Protein AF-A0A1B8TC26-F1 (afdb_monomer)

Sequence (144 aa):
MTGKEHLKGHISFADMVSTHIAAWREALTDTLMLKGDPDDRNFIEHELKALDDIEAALEIELGATAQGVVAETGSDELKVTNKILTEALVPFARYEQARNGMGGNSPKTGALWCCSDRSGDREITVEDMQKALRLVEEHAATAL

Foldseek 3Di:
DPPCVVVVPAPDPLRVLVVVLVVVLVVLVVVCVVDDDPVSNVVSVVVNVVSVVVNVVSCVVVVCVVVVVPVVVPVVVVVVVVVVVVVVCVVLQVVVVVVCVVPDDPDDVFFSDWDQDPVGIDGCGPVNVVVVVVVVVVVVNVVD

pLDDT: mean 70.19, std 13.68, range [39.34, 90.75]

Nearest PDB structures (foldseek):
  9g2r-assembly1_F  TM=4.472E-01  e=1.965E+00  Homo sapiens
  4ilo-assembly1_A  TM=5.628E-01  e=5.245E+00  Chlamydia trachomatis L2/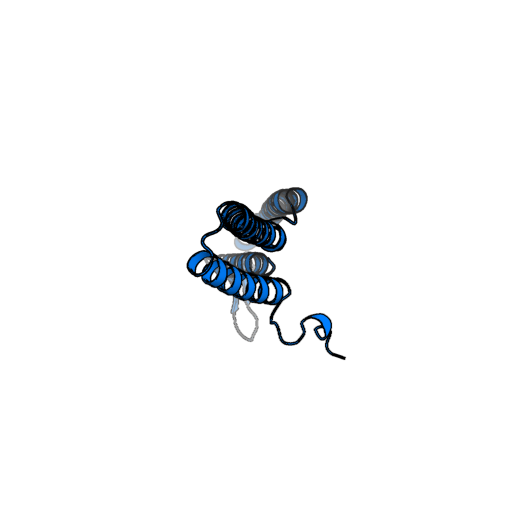434/Bu
  8qb8-assembly1_A  TM=4.469E-01  e=4.310E+00  Saccharomyces cerevisiae
  8qb9-assembly1_A  TM=3.742E-01  e=8.294E+00  Saccharomyces cerevisiae

Radius of gyration: 29.16 Å; Cα contacts (8 Å, |Δi|>4): 64; chains: 1; bounding box: 58×28×83 Å

Mean predicted aligned error: 18.87 Å

Structure (mmCIF, N/CA/C/O backbone):
data_AF-A0A1B8TC26-F1
#
_entry.id   AF-A0A1B8TC26-F1
#
loop_
_atom_site.group_PDB
_atom_site.id
_atom_site.type_symbol
_atom_site.label_atom_id
_atom_site.label_alt_id
_atom_site.label_comp_id
_atom_site.label_asym_id
_atom_site.label_entity_id
_atom_site.label_seq_id
_atom_site.pdbx_PDB_ins_code
_atom_site.Cartn_x
_atom_site.Cartn_y
_atom_site.Cartn_z
_atom_site.occupancy
_atom_site.B_iso_or_equiv
_atom_site.auth_seq_id
_atom_site.auth_comp_id
_atom_site.auth_asym_id
_atom_site.auth_atom_id
_atom_site.pdbx_PDB_model_num
ATOM 1 N N . MET A 1 1 ? -22.609 0.925 -18.929 1.00 45.16 1 MET A N 1
ATOM 2 C CA . MET A 1 1 ? -21.346 1.029 -19.686 1.00 45.16 1 MET A CA 1
ATOM 3 C C . MET A 1 1 ? -20.218 0.913 -18.684 1.00 45.16 1 MET A C 1
ATOM 5 O O . MET A 1 1 ? -20.075 1.763 -17.817 1.00 45.16 1 MET A O 1
ATOM 9 N N . THR A 1 2 ? -19.563 -0.240 -18.681 1.00 53.44 2 THR A N 1
ATOM 10 C CA . THR A 1 2 ? -18.508 -0.622 -17.737 1.00 53.44 2 THR A CA 1
ATOM 11 C C . THR A 1 2 ? -17.249 0.186 -18.035 1.00 53.44 2 THR A C 1
ATOM 13 O O . THR A 1 2 ? -16.753 0.131 -19.153 1.00 53.44 2 THR A O 1
ATOM 16 N N . GLY A 1 3 ? -16.730 0.934 -17.057 1.00 61.06 3 GLY A N 1
ATOM 17 C CA . GLY A 1 3 ? -15.651 1.928 -17.212 1.00 61.06 3 GLY A CA 1
ATOM 18 C C . GLY A 1 3 ? -14.258 1.421 -17.628 1.00 61.06 3 GLY A C 1
ATOM 19 O O . GLY A 1 3 ? -13.271 2.070 -17.307 1.00 61.06 3 GLY A O 1
ATOM 20 N N . LYS A 1 4 ? -14.147 0.282 -18.326 1.00 67.31 4 LYS A N 1
ATOM 21 C CA . LYS A 1 4 ? -12.882 -0.351 -18.747 1.00 67.31 4 LYS A CA 1
ATOM 22 C C . LYS A 1 4 ? -12.724 -0.512 -20.265 1.00 67.31 4 LYS A C 1
ATOM 24 O O . LYS A 1 4 ? -11.796 -1.175 -20.708 1.00 67.31 4 LYS A O 1
ATOM 29 N N . GLU A 1 5 ? -13.585 0.095 -21.082 1.00 80.62 5 GLU A N 1
ATOM 30 C CA . GLU A 1 5 ? -13.488 -0.016 -22.552 1.00 80.62 5 GLU A CA 1
ATOM 31 C C . GLU A 1 5 ? -12.144 0.495 -23.106 1.00 80.62 5 GLU A C 1
ATOM 33 O O . GLU A 1 5 ? -11.618 -0.058 -24.069 1.00 80.62 5 GLU A O 1
ATOM 38 N N . HIS A 1 6 ? -11.533 1.483 -22.444 1.00 80.06 6 HIS A N 1
ATOM 39 C CA . HIS A 1 6 ? -10.210 2.001 -22.803 1.00 80.06 6 HIS A CA 1
ATOM 40 C C . HIS A 1 6 ? -9.070 0.986 -22.591 1.00 80.06 6 HIS A C 1
ATOM 42 O O . HIS A 1 6 ? -8.003 1.156 -23.173 1.00 80.06 6 HIS A O 1
ATOM 48 N N . LEU A 1 7 ? -9.295 -0.079 -21.809 1.00 83.12 7 LEU A N 1
ATOM 49 C CA . LEU A 1 7 ? -8.296 -1.112 -21.531 1.00 83.12 7 LEU A CA 1
ATOM 50 C C . LEU A 1 7 ? -8.252 -2.224 -22.587 1.00 83.12 7 LEU A C 1
ATOM 52 O O . LEU A 1 7 ? -7.376 -3.074 -22.521 1.00 83.12 7 LEU A O 1
ATOM 56 N N . LYS A 1 8 ? -9.160 -2.237 -23.575 1.00 85.44 8 LYS A N 1
ATOM 57 C CA . LYS A 1 8 ? -9.136 -3.170 -24.725 1.00 85.44 8 LYS A CA 1
ATOM 58 C C . LYS A 1 8 ? -8.952 -4.662 -24.369 1.00 85.44 8 LYS A C 1
ATOM 60 O O . LYS A 1 8 ? -8.404 -5.419 -25.160 1.00 85.44 8 LYS A O 1
ATOM 65 N N . GLY A 1 9 ? -9.443 -5.094 -23.206 1.00 83.69 9 GLY A N 1
ATOM 66 C CA . GLY A 1 9 ? -9.329 -6.482 -22.736 1.00 83.69 9 GLY A CA 1
ATOM 67 C C . GLY A 1 9 ? -8.173 -6.746 -21.767 1.00 83.69 9 GLY A C 1
ATOM 68 O O . GLY A 1 9 ? -8.124 -7.829 -21.192 1.00 83.69 9 GLY A O 1
ATOM 69 N N . HIS A 1 10 ? -7.309 -5.759 -21.526 1.00 83.19 10 HIS A N 1
ATOM 70 C CA . HIS A 1 10 ?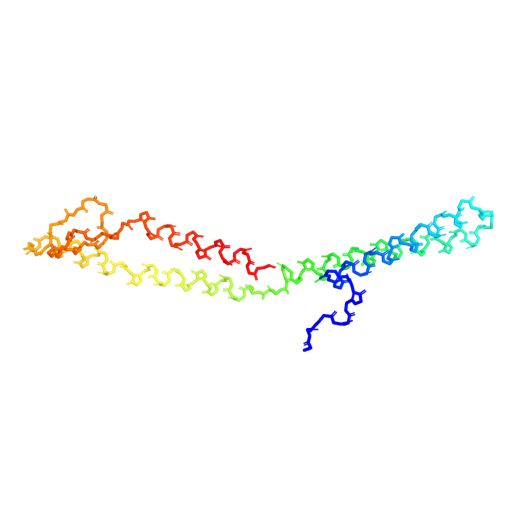 -6.269 -5.813 -20.501 1.00 83.19 10 HIS A CA 1
ATOM 71 C C . HIS A 1 10 ? -6.836 -5.579 -19.100 1.00 83.19 10 HIS A C 1
ATOM 73 O O . HIS A 1 10 ? -7.846 -4.888 -18.908 1.00 83.19 10 HIS A O 1
ATOM 79 N N . ILE A 1 11 ? -6.170 -6.156 -18.101 1.00 83.62 11 ILE A N 1
ATOM 80 C CA . ILE A 1 11 ? -6.610 -6.094 -16.699 1.00 83.62 11 ILE A CA 1
ATOM 81 C C . ILE A 1 11 ? -6.349 -4.694 -16.113 1.00 83.62 11 ILE A C 1
ATOM 83 O O . ILE A 1 11 ? -7.131 -4.216 -15.281 1.00 83.62 11 ILE A O 1
ATOM 87 N N . SER A 1 12 ? -5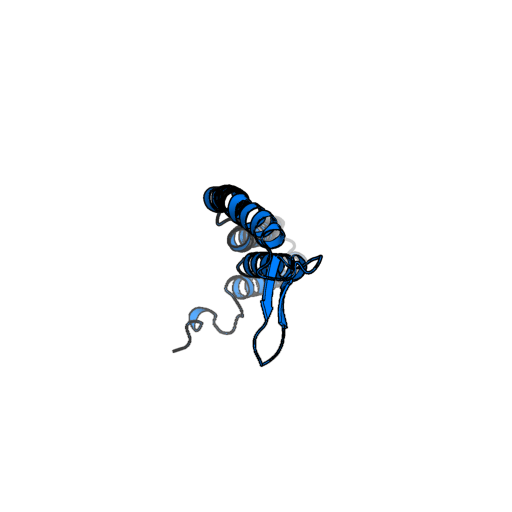.300 -4.015 -16.590 1.00 83.69 12 SER A N 1
ATOM 88 C CA . SER A 1 12 ? -4.888 -2.659 -16.210 1.00 83.69 12 SER A CA 1
ATOM 89 C C . SER A 1 12 ? -4.124 -1.960 -17.349 1.00 83.69 12 S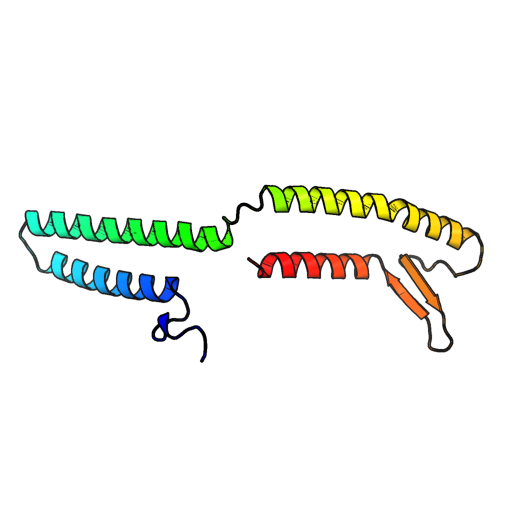ER A C 1
ATOM 91 O O . SER A 1 12 ? -3.786 -2.576 -18.359 1.00 83.69 12 SER A O 1
ATOM 93 N N . PHE A 1 13 ? -3.841 -0.660 -17.197 1.00 82.38 13 PHE A N 1
ATOM 94 C CA . PHE A 1 13 ? -2.953 0.060 -18.121 1.00 82.38 13 PHE A CA 1
ATOM 95 C C . PHE A 1 13 ? -1.513 -0.481 -18.061 1.00 82.38 13 PHE A C 1
ATOM 97 O O . PHE A 1 13 ? -0.875 -0.596 -19.101 1.00 82.38 13 PHE A O 1
ATOM 104 N N . ALA A 1 14 ? -1.048 -0.893 -16.873 1.00 83.81 14 ALA A N 1
ATOM 105 C CA . ALA A 1 14 ? 0.244 -1.559 -16.692 1.00 83.81 14 ALA A CA 1
ATOM 106 C C . ALA A 1 14 ? 0.344 -2.811 -17.570 1.00 83.81 14 ALA A C 1
ATOM 108 O O . ALA A 1 14 ? 1.252 -2.940 -18.379 1.00 83.81 14 ALA A O 1
ATOM 109 N N . ASP A 1 15 ? -0.661 -3.685 -17.459 1.00 82.44 15 ASP A N 1
ATOM 110 C CA . ASP A 1 15 ? -0.758 -4.939 -18.207 1.00 82.44 15 ASP A CA 1
ATOM 111 C C . ASP A 1 15 ? -0.763 -4.698 -19.726 1.00 82.44 15 ASP A C 1
ATOM 113 O O . ASP A 1 15 ? -0.075 -5.391 -20.478 1.00 82.44 15 ASP A O 1
ATOM 117 N N . MET A 1 16 ? -1.473 -3.659 -20.179 1.00 87.38 16 MET A N 1
ATOM 118 C CA . MET A 1 16 ? -1.469 -3.245 -21.584 1.00 87.38 16 MET A CA 1
ATOM 119 C C . MET A 1 16 ? -0.074 -2.821 -22.054 1.00 87.38 16 MET A C 1
ATOM 121 O O . MET A 1 16 ? 0.401 -3.302 -23.083 1.00 87.38 16 MET A O 1
ATOM 125 N N . VAL A 1 17 ? 0.586 -1.923 -21.319 1.00 87.06 17 VAL A N 1
ATOM 126 C CA . VAL A 1 17 ? 1.899 -1.389 -21.702 1.00 87.06 17 VAL A CA 1
ATOM 127 C C . VAL A 1 17 ? 2.970 -2.483 -21.646 1.00 87.06 17 VAL A C 1
ATOM 129 O O . VAL A 1 17 ? 3.699 -2.644 -22.622 1.00 87.06 17 VAL A O 1
ATOM 132 N N . SER A 1 18 ? 3.014 -3.299 -20.589 1.00 85.75 18 SER A N 1
ATOM 133 C CA . SER A 1 18 ? 3.971 -4.408 -20.453 1.00 85.75 18 SER A CA 1
ATOM 134 C C . SER A 1 18 ? 3.821 -5.449 -21.564 1.00 85.75 18 SER A C 1
ATOM 136 O O . SER A 1 18 ? 4.819 -5.898 -22.125 1.00 85.75 18 SER A O 1
ATOM 138 N N . THR A 1 19 ? 2.585 -5.786 -21.956 1.00 86.31 19 THR A N 1
ATOM 139 C CA . THR A 1 19 ? 2.345 -6.708 -23.082 1.00 86.31 19 THR A CA 1
ATOM 140 C C . THR A 1 19 ? 2.921 -6.156 -24.391 1.00 86.31 19 T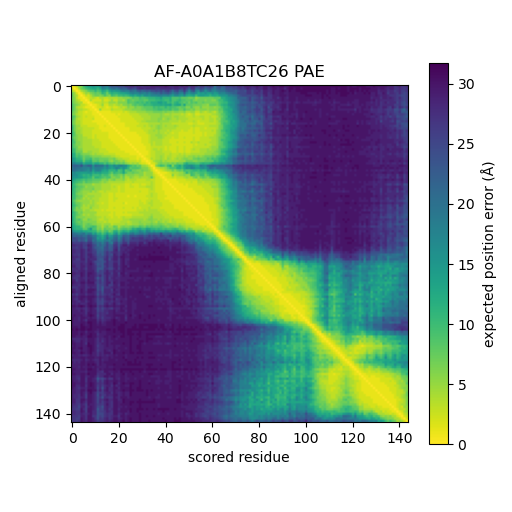HR A C 1
ATOM 142 O O . THR A 1 19 ? 3.521 -6.895 -25.174 1.00 86.31 19 THR A O 1
ATOM 145 N N . HIS A 1 20 ? 2.777 -4.850 -24.635 1.00 88.19 20 HIS A N 1
ATOM 146 C CA . HIS A 1 20 ? 3.321 -4.210 -25.833 1.00 88.19 20 HIS A CA 1
ATOM 147 C C . HIS A 1 20 ? 4.848 -4.070 -25.800 1.00 88.19 20 HIS A C 1
ATOM 149 O O . HIS A 1 20 ? 5.483 -4.307 -26.828 1.00 88.19 20 HIS A O 1
ATOM 155 N N . ILE A 1 21 ? 5.439 -3.754 -24.643 1.00 89.12 21 ILE A N 1
ATOM 156 C CA . ILE A 1 21 ? 6.898 -3.724 -24.451 1.00 89.12 21 ILE A CA 1
ATOM 157 C C . ILE A 1 21 ? 7.500 -5.099 -24.750 1.00 89.12 21 ILE A C 1
ATOM 159 O O . ILE A 1 21 ? 8.459 -5.184 -25.514 1.00 89.12 21 ILE A O 1
ATOM 163 N N . ALA A 1 22 ? 6.909 -6.178 -24.226 1.00 87.56 22 ALA A N 1
ATOM 164 C CA . ALA A 1 22 ? 7.386 -7.539 -24.462 1.00 87.56 22 ALA A CA 1
ATOM 165 C C . ALA A 1 22 ? 7.384 -7.905 -25.956 1.00 87.56 22 ALA A C 1
ATOM 167 O O . ALA A 1 22 ? 8.394 -8.383 -26.474 1.00 87.56 22 ALA A O 1
ATOM 168 N N . ALA A 1 23 ? 6.290 -7.607 -26.665 1.00 88.56 23 ALA A N 1
ATOM 169 C CA . ALA A 1 23 ? 6.180 -7.870 -28.100 1.00 88.56 23 ALA A CA 1
ATOM 170 C C . ALA A 1 23 ? 7.203 -7.071 -28.930 1.00 88.56 23 ALA A C 1
ATOM 172 O O . ALA A 1 23 ? 7.763 -7.580 -29.902 1.00 88.56 23 ALA A O 1
ATOM 173 N N . TRP A 1 24 ? 7.473 -5.816 -28.557 1.00 90.38 24 TRP A N 1
ATOM 174 C CA . TRP A 1 24 ? 8.491 -5.001 -29.226 1.00 90.38 24 TRP A CA 1
ATOM 175 C C . TRP A 1 24 ? 9.917 -5.450 -28.907 1.00 90.38 24 TRP A C 1
ATOM 177 O O . TRP A 1 24 ? 10.753 -5.489 -29.809 1.00 90.38 24 TRP A O 1
ATOM 187 N N . ARG A 1 25 ? 10.192 -5.850 -27.663 1.00 90.00 25 ARG A N 1
ATOM 188 C CA . ARG A 1 25 ? 11.494 -6.383 -27.242 1.00 90.00 25 ARG A CA 1
ATOM 189 C C . ARG A 1 25 ? 11.840 -7.667 -27.997 1.00 90.00 25 ARG A C 1
ATOM 191 O O . ARG A 1 25 ? 12.976 -7.815 -28.448 1.00 90.00 25 ARG A O 1
ATOM 198 N N . GLU A 1 26 ? 10.868 -8.557 -28.188 1.00 89.38 26 GLU A N 1
ATOM 199 C CA . GLU A 1 26 ? 11.025 -9.776 -28.991 1.00 89.38 26 GLU A CA 1
ATOM 200 C C . GLU A 1 26 ? 11.375 -9.437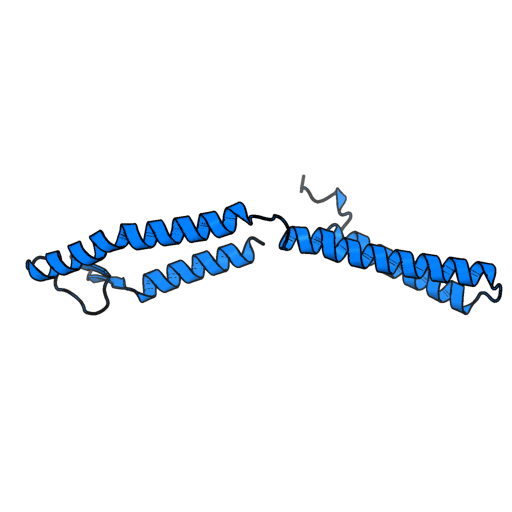 -30.449 1.00 89.38 26 GLU A C 1
ATOM 202 O O . GLU A 1 26 ? 12.416 -9.861 -30.948 1.00 89.38 26 GLU A O 1
ATOM 207 N N . ALA A 1 27 ? 10.592 -8.568 -31.098 1.00 87.81 27 ALA A N 1
ATOM 208 C CA . ALA A 1 27 ? 10.827 -8.168 -32.488 1.00 87.81 27 ALA A CA 1
ATOM 209 C C . ALA A 1 27 ? 12.190 -7.477 -32.707 1.00 87.81 27 ALA A C 1
ATOM 211 O O . ALA A 1 27 ? 12.861 -7.706 -33.719 1.00 87.81 27 ALA A O 1
ATOM 212 N N . LEU A 1 28 ? 12.617 -6.630 -31.766 1.00 86.88 28 LEU A N 1
ATOM 213 C CA . LEU A 1 28 ? 13.923 -5.967 -31.805 1.00 86.88 28 LEU A CA 1
ATOM 214 C C . LEU A 1 28 ? 15.067 -6.965 -31.604 1.00 86.88 28 LEU A C 1
ATOM 216 O O . LEU A 1 28 ? 16.054 -6.908 -32.335 1.00 86.88 28 LEU A O 1
ATOM 220 N N . THR A 1 29 ? 14.916 -7.915 -30.681 1.00 85.50 29 THR A N 1
ATOM 221 C CA . THR A 1 29 ? 15.910 -8.972 -30.440 1.00 85.50 29 THR A CA 1
ATOM 222 C C . THR A 1 29 ? 16.075 -9.868 -31.665 1.00 85.50 29 THR A C 1
ATOM 224 O O . THR A 1 29 ? 17.202 -10.114 -32.098 1.00 85.50 29 THR A O 1
ATOM 227 N N . ASP A 1 30 ? 14.973 -10.281 -32.290 1.00 86.31 30 ASP A N 1
ATOM 228 C CA . ASP A 1 30 ? 14.995 -11.050 -33.537 1.00 86.31 30 ASP A CA 1
ATOM 229 C C . ASP A 1 30 ? 15.695 -10.277 -34.662 1.00 86.31 30 ASP A C 1
ATOM 231 O O . ASP A 1 30 ? 16.514 -10.822 -35.406 1.00 86.31 30 ASP A O 1
ATOM 235 N N . THR A 1 31 ? 15.438 -8.971 -34.751 1.00 82.06 31 THR A N 1
ATOM 236 C CA . THR A 1 31 ? 16.092 -8.095 -35.730 1.00 82.06 31 THR A CA 1
ATOM 237 C C . THR A 1 31 ? 17.592 -7.953 -35.448 1.00 82.06 31 THR A C 1
ATOM 239 O O . THR A 1 31 ? 18.388 -7.976 -36.388 1.00 82.06 31 THR A O 1
ATOM 242 N N . LEU A 1 32 ? 18.003 -7.868 -34.178 1.00 80.88 32 LEU A N 1
ATOM 243 C CA . LEU A 1 32 ? 19.411 -7.809 -33.765 1.00 80.88 32 LEU A CA 1
ATOM 244 C C . LEU A 1 32 ? 20.171 -9.082 -34.158 1.00 80.88 32 LEU A C 1
ATOM 246 O O . LEU A 1 32 ? 21.308 -9.010 -34.627 1.00 80.88 32 LEU A O 1
ATOM 250 N N . MET A 1 33 ? 19.527 -10.242 -34.011 1.00 78.25 33 MET A N 1
ATOM 251 C CA . MET A 1 33 ? 20.086 -11.545 -34.386 1.00 78.25 33 MET A CA 1
ATOM 252 C C . MET A 1 33 ? 20.236 -11.702 -35.907 1.00 78.25 33 MET A C 1
ATOM 254 O O . MET A 1 33 ? 21.118 -12.429 -36.366 1.00 78.25 33 MET A O 1
ATOM 258 N N . LEU A 1 34 ? 19.405 -11.010 -36.695 1.00 80.69 34 LEU A N 1
ATOM 259 C CA . LEU A 1 34 ? 19.399 -11.078 -38.160 1.00 80.69 34 LEU A CA 1
ATOM 260 C C . LEU A 1 34 ? 20.273 -10.009 -38.837 1.00 80.69 34 LEU A C 1
ATOM 262 O O . LEU A 1 34 ? 20.760 -10.238 -39.946 1.00 80.69 34 LEU A O 1
ATOM 266 N N . LYS A 1 35 ? 20.479 -8.843 -38.212 1.00 69.44 35 LYS A N 1
ATOM 267 C CA . LYS A 1 35 ? 21.205 -7.719 -38.822 1.00 69.44 35 LYS A CA 1
ATOM 268 C C . LYS A 1 35 ? 22.706 -7.721 -38.502 1.00 69.44 35 LYS A C 1
ATOM 270 O O . LYS A 1 35 ? 23.144 -7.932 -37.369 1.00 69.44 35 LYS A O 1
ATOM 275 N N . GLY A 1 36 ? 23.509 -7.454 -39.535 1.00 63.88 36 GLY A N 1
ATOM 276 C CA . GLY A 1 36 ? 24.974 -7.364 -39.464 1.00 63.88 36 GLY A CA 1
ATOM 277 C C . GLY A 1 36 ? 25.543 -5.943 -39.541 1.00 63.88 36 GLY A C 1
ATOM 278 O O . GLY A 1 36 ? 26.750 -5.789 -39.374 1.00 63.88 36 GLY A O 1
ATOM 279 N N . ASP A 1 37 ? 24.708 -4.931 -39.800 1.00 78.19 37 ASP A N 1
ATOM 280 C CA . ASP A 1 37 ? 25.137 -3.531 -39.878 1.00 78.19 37 ASP A CA 1
ATOM 281 C C . ASP A 1 37 ? 25.339 -2.955 -38.458 1.00 78.19 37 ASP A C 1
ATOM 283 O O . ASP A 1 37 ? 24.408 -3.013 -37.646 1.00 78.19 37 ASP A O 1
ATOM 287 N N . PRO A 1 38 ? 26.536 -2.436 -38.121 1.00 75.56 38 PRO A N 1
ATOM 288 C CA . PRO A 1 38 ? 26.808 -1.821 -36.824 1.00 75.56 38 PRO A CA 1
ATOM 289 C C . PRO A 1 38 ? 25.875 -0.659 -36.465 1.00 75.56 38 PRO A C 1
ATOM 291 O O . PRO A 1 38 ? 25.537 -0.515 -35.291 1.00 75.56 38 PRO A O 1
ATOM 294 N N . ASP A 1 39 ? 25.432 0.144 -37.435 1.00 77.31 39 ASP A N 1
ATOM 295 C CA . ASP A 1 39 ? 24.570 1.303 -37.166 1.00 77.31 39 ASP A CA 1
ATOM 296 C C . ASP A 1 39 ? 23.152 0.859 -36.787 1.00 77.31 39 ASP A C 1
ATOM 298 O O . ASP A 1 39 ? 22.565 1.369 -35.830 1.00 77.31 39 ASP A O 1
ATOM 302 N N . ASP A 1 40 ? 22.638 -0.172 -37.463 1.00 80.25 40 ASP A N 1
ATOM 303 C CA . ASP A 1 40 ? 21.369 -0.807 -37.109 1.00 80.25 40 ASP A CA 1
ATOM 304 C C . ASP A 1 40 ? 21.440 -1.494 -35.737 1.00 80.25 40 ASP A C 1
ATOM 306 O O . ASP A 1 40 ? 20.475 -1.452 -34.977 1.00 80.25 40 ASP A O 1
ATOM 310 N N . ARG A 1 41 ? 22.575 -2.119 -35.396 1.00 81.31 41 ARG A N 1
ATOM 311 C CA . ARG A 1 41 ? 22.771 -2.742 -34.078 1.00 81.31 41 ARG A CA 1
ATOM 312 C C . ARG A 1 41 ? 22.780 -1.714 -32.959 1.00 81.31 41 ARG A C 1
ATOM 314 O O . ARG A 1 41 ? 22.066 -1.903 -31.983 1.00 81.31 41 ARG A O 1
ATOM 321 N N . ASN A 1 42 ? 23.514 -0.616 -33.130 1.00 85.25 42 ASN A N 1
ATOM 322 C CA . ASN A 1 42 ? 23.544 0.475 -32.155 1.00 85.25 42 ASN A CA 1
ATOM 323 C C . ASN A 1 42 ? 22.148 1.074 -31.941 1.00 85.25 42 ASN A C 1
ATOM 325 O O . ASN A 1 42 ? 21.763 1.353 -30.807 1.00 85.25 42 ASN A O 1
ATOM 329 N N . PHE A 1 43 ? 21.377 1.247 -33.021 1.00 87.88 43 PHE A N 1
ATOM 330 C CA . PHE A 1 43 ? 19.988 1.692 -32.932 1.00 87.88 43 PHE A CA 1
ATOM 331 C C . PHE A 1 43 ? 19.126 0.694 -32.149 1.00 87.88 43 PHE A C 1
ATOM 333 O O . PHE A 1 43 ? 18.420 1.085 -31.227 1.00 87.88 43 PHE A O 1
ATOM 340 N N . ILE A 1 44 ? 19.211 -0.601 -32.457 1.00 86.06 44 ILE A N 1
ATOM 341 C CA . ILE A 1 44 ? 18.409 -1.629 -31.780 1.00 86.06 44 ILE A CA 1
ATOM 342 C C . ILE A 1 44 ? 18.785 -1.760 -30.297 1.00 86.06 44 ILE A C 1
ATOM 344 O O . ILE A 1 44 ? 17.900 -1.870 -29.454 1.00 86.06 44 ILE A O 1
ATOM 348 N N . GLU A 1 45 ? 20.073 -1.713 -29.955 1.00 86.44 45 GLU A N 1
ATOM 349 C CA . GLU A 1 45 ? 20.537 -1.717 -28.562 1.00 86.44 45 GLU A CA 1
ATOM 350 C C . GLU A 1 45 ? 20.041 -0.485 -27.794 1.00 86.44 45 GLU A C 1
ATOM 352 O O . GLU A 1 45 ? 19.637 -0.600 -26.634 1.00 86.44 45 GLU A O 1
ATOM 357 N N . HIS A 1 46 ? 20.016 0.683 -28.444 1.00 90.75 46 HIS A N 1
ATOM 358 C CA . HIS A 1 46 ? 19.430 1.894 -27.876 1.00 90.75 46 HIS A CA 1
ATOM 359 C C . HIS A 1 46 ? 17.928 1.730 -27.612 1.00 90.75 46 HIS A C 1
ATOM 361 O O . HIS A 1 46 ? 17.466 2.059 -26.521 1.00 90.75 46 HIS A O 1
ATOM 367 N N . GLU A 1 47 ? 17.170 1.186 -28.566 1.00 90.62 47 GLU A N 1
ATOM 368 C CA . GLU A 1 47 ? 15.730 0.960 -28.400 1.00 90.62 47 GLU A CA 1
ATOM 369 C C . GLU A 1 47 ? 15.425 -0.079 -27.312 1.00 90.62 47 GLU A C 1
ATOM 371 O O . GLU A 1 47 ? 14.507 0.114 -26.518 1.00 90.62 47 GLU A O 1
ATOM 376 N N . LEU A 1 48 ? 16.219 -1.150 -27.207 1.00 86.94 48 LEU A N 1
ATOM 377 C CA . LEU A 1 48 ? 16.090 -2.133 -26.125 1.00 86.94 48 LEU A CA 1
ATOM 378 C C . LEU A 1 48 ? 16.323 -1.489 -24.755 1.00 86.94 48 LEU A C 1
ATOM 380 O O . LEU A 1 48 ? 15.536 -1.705 -23.835 1.00 86.94 48 LEU A O 1
ATOM 384 N N . LYS A 1 49 ? 17.347 -0.639 -24.638 1.00 90.62 49 LYS A N 1
ATOM 385 C CA . LYS A 1 49 ? 17.593 0.126 -23.415 1.00 90.62 49 LYS A CA 1
ATOM 386 C C . LYS A 1 49 ? 16.452 1.094 -23.101 1.00 90.62 49 LYS A C 1
ATOM 388 O O . LYS A 1 49 ? 16.049 1.198 -21.949 1.00 90.62 49 LYS A O 1
ATOM 393 N N . ALA A 1 50 ? 15.910 1.776 -24.108 1.00 90.44 50 ALA A N 1
ATOM 394 C CA . ALA A 1 50 ? 14.767 2.662 -23.920 1.00 90.44 50 ALA A CA 1
ATOM 395 C C . ALA A 1 50 ? 13.533 1.896 -23.411 1.00 90.44 50 ALA A C 1
ATOM 397 O O . ALA A 1 50 ? 12.798 2.416 -22.576 1.00 90.44 50 ALA A O 1
ATOM 398 N N . LEU A 1 51 ? 13.320 0.653 -23.858 1.00 88.94 51 LEU A N 1
ATOM 399 C CA . LEU A 1 51 ? 12.261 -0.211 -23.330 1.00 88.94 51 LEU A CA 1
ATOM 400 C C . LEU A 1 51 ? 12.497 -0.608 -21.870 1.00 88.94 51 LEU A C 1
ATOM 402 O O . LEU A 1 51 ? 11.542 -0.587 -21.097 1.00 88.94 51 LEU A O 1
ATOM 406 N N . ASP A 1 52 ? 13.738 -0.915 -21.483 1.00 87.12 52 ASP A N 1
ATOM 407 C CA . ASP A 1 52 ? 14.095 -1.176 -20.080 1.00 87.12 52 ASP A CA 1
ATOM 408 C C . ASP A 1 52 ? 13.848 0.063 -19.203 1.00 87.12 52 ASP A C 1
ATOM 410 O O . ASP A 1 52 ? 13.262 -0.045 -18.126 1.00 87.12 52 ASP A O 1
ATOM 414 N N . ASP A 1 53 ? 14.226 1.252 -19.684 1.00 88.25 53 ASP A N 1
ATOM 415 C CA . ASP A 1 53 ? 14.005 2.521 -18.983 1.00 88.25 53 ASP A CA 1
ATOM 416 C C . ASP A 1 53 ? 12.502 2.843 -18.849 1.00 88.25 53 ASP A C 1
ATOM 418 O O . ASP A 1 53 ? 12.063 3.325 -17.804 1.00 88.25 53 ASP A O 1
ATOM 422 N N . ILE A 1 54 ? 11.691 2.553 -19.876 1.00 87.00 54 ILE A N 1
ATOM 423 C CA . ILE A 1 54 ? 10.229 2.724 -19.834 1.00 87.00 54 ILE A CA 1
ATOM 424 C C . ILE A 1 54 ? 9.588 1.720 -18.876 1.00 87.00 54 ILE A C 1
ATOM 426 O O . ILE A 1 54 ? 8.689 2.102 -18.133 1.00 87.00 54 ILE A O 1
ATOM 430 N N . GLU A 1 55 ? 10.017 0.459 -18.876 1.00 83.94 55 GLU A N 1
ATOM 431 C CA . GLU A 1 55 ? 9.500 -0.565 -17.963 1.00 83.94 55 GLU A CA 1
ATOM 432 C C . GLU A 1 55 ? 9.836 -0.211 -16.508 1.00 83.94 55 GLU A C 1
ATOM 434 O O . GLU A 1 55 ? 8.943 -0.205 -15.662 1.00 83.94 55 GLU A O 1
ATOM 439 N N . ALA A 1 56 ? 11.068 0.230 -16.239 1.00 82.31 56 ALA A N 1
ATOM 440 C CA . ALA A 1 56 ? 11.471 0.738 -14.930 1.00 82.31 56 ALA A CA 1
ATOM 441 C C . ALA A 1 56 ? 10.679 1.993 -14.521 1.00 82.31 56 ALA A C 1
ATOM 443 O O . ALA A 1 56 ? 10.237 2.106 -13.379 1.00 82.31 56 ALA A O 1
ATOM 444 N N . ALA A 1 57 ? 10.454 2.936 -15.441 1.00 81.94 57 ALA A N 1
ATOM 445 C CA . ALA A 1 57 ? 9.635 4.116 -15.174 1.00 81.94 57 ALA A CA 1
ATOM 446 C C . ALA A 1 57 ? 8.163 3.753 -14.937 1.00 81.94 57 ALA A C 1
ATOM 448 O O . ALA A 1 57 ? 7.525 4.357 -14.084 1.00 81.94 57 ALA A O 1
ATOM 449 N N . LEU A 1 58 ? 7.622 2.760 -15.644 1.00 81.44 58 LEU A N 1
ATOM 450 C CA . LEU A 1 58 ? 6.260 2.265 -15.456 1.00 81.44 58 LEU A CA 1
ATOM 451 C C . LEU A 1 58 ? 6.109 1.576 -14.095 1.00 81.44 58 LEU A C 1
ATOM 453 O O . LEU A 1 58 ? 5.115 1.804 -13.410 1.00 81.44 58 LEU A O 1
ATOM 457 N N . GLU A 1 59 ? 7.096 0.779 -13.681 1.00 80.25 59 GLU A N 1
ATOM 458 C CA . GLU A 1 59 ? 7.161 0.193 -12.340 1.00 80.25 59 GLU A CA 1
ATOM 459 C C . GLU A 1 59 ? 7.273 1.266 -11.257 1.00 80.25 59 GLU A C 1
ATOM 461 O O . GLU A 1 59 ? 6.618 1.149 -10.227 1.00 80.25 59 GLU A O 1
ATOM 466 N N . ILE A 1 60 ? 8.042 2.334 -11.483 1.00 79.25 60 ILE A N 1
ATOM 467 C CA . ILE A 1 60 ? 8.135 3.456 -10.544 1.00 79.25 60 ILE A CA 1
ATOM 468 C C . ILE A 1 60 ? 6.834 4.247 -10.517 1.00 79.25 60 ILE A C 1
ATOM 470 O O . ILE A 1 60 ? 6.347 4.504 -9.437 1.00 79.25 60 ILE A O 1
ATOM 474 N N . GLU A 1 61 ? 6.240 4.626 -11.643 1.00 75.50 61 GLU A N 1
ATOM 475 C CA . GLU A 1 61 ? 5.022 5.447 -11.678 1.00 75.50 61 GLU A CA 1
ATOM 476 C C . GLU A 1 61 ? 3.804 4.669 -11.170 1.00 75.50 61 GLU A C 1
ATOM 478 O O . GLU A 1 61 ? 3.010 5.195 -10.395 1.00 75.50 61 GLU A O 1
ATOM 483 N N . LEU A 1 62 ? 3.662 3.391 -11.534 1.00 69.94 62 LEU A N 1
ATOM 484 C CA . LEU A 1 62 ? 2.535 2.566 -11.092 1.00 69.94 62 LEU A CA 1
ATOM 485 C C . LEU A 1 62 ? 2.783 1.914 -9.726 1.00 69.94 62 LEU A C 1
ATOM 487 O O . LEU A 1 62 ? 1.856 1.787 -8.924 1.00 69.94 62 LEU A O 1
ATOM 491 N N . GLY A 1 63 ? 4.032 1.589 -9.402 1.00 57.12 63 GLY A N 1
ATOM 492 C CA . GLY A 1 63 ? 4.456 1.219 -8.053 1.00 57.12 63 GLY A CA 1
ATOM 493 C C . GLY A 1 63 ? 4.412 2.404 -7.090 1.00 57.12 63 GLY A C 1
ATOM 494 O O . GLY A 1 63 ? 4.038 2.221 -5.941 1.00 57.12 63 GLY A O 1
ATOM 495 N N . ALA A 1 64 ? 4.654 3.633 -7.552 1.00 48.94 64 ALA A N 1
ATOM 496 C CA . ALA A 1 64 ? 4.405 4.875 -6.819 1.00 48.94 64 ALA A CA 1
ATOM 497 C C . ALA A 1 64 ? 2.938 5.315 -6.894 1.00 48.94 64 ALA A C 1
ATOM 499 O O . ALA A 1 64 ? 2.522 6.125 -6.084 1.00 48.94 64 ALA A O 1
ATOM 500 N N . THR A 1 65 ? 2.064 4.748 -7.724 1.00 46.12 65 THR A N 1
ATOM 501 C CA . THR A 1 65 ? 0.626 4.831 -7.400 1.00 46.12 65 THR A CA 1
ATOM 502 C C . THR A 1 65 ? 0.244 3.909 -6.238 1.00 46.12 65 THR A C 1
ATOM 504 O O . THR A 1 65 ? -0.704 4.227 -5.528 1.00 46.12 65 THR A O 1
ATOM 507 N N . ALA A 1 66 ? 1.039 2.866 -5.958 1.00 46.34 66 ALA A N 1
ATOM 508 C CA . ALA A 1 66 ? 0.947 2.057 -4.735 1.00 46.34 66 ALA A CA 1
ATOM 509 C C . ALA A 1 66 ? 1.851 2.560 -3.577 1.00 46.34 66 ALA A C 1
ATOM 511 O O . ALA A 1 66 ? 1.711 2.101 -2.448 1.00 46.34 66 ALA A O 1
ATOM 512 N N . GLN A 1 67 ? 2.784 3.496 -3.818 1.00 43.12 67 GLN A N 1
ATOM 513 C CA . GLN A 1 67 ? 3.772 3.974 -2.820 1.00 43.12 67 GLN A CA 1
ATOM 514 C C . GLN A 1 67 ? 4.017 5.499 -2.813 1.00 43.12 67 GLN A C 1
ATOM 516 O O . GLN A 1 67 ? 4.874 5.995 -2.090 1.00 43.12 67 GLN A O 1
ATOM 521 N N . GLY A 1 68 ? 3.265 6.265 -3.594 1.00 39.34 68 GLY A N 1
ATOM 522 C CA . GLY A 1 68 ? 3.550 7.661 -3.954 1.00 39.34 68 GLY A CA 1
ATOM 523 C C . GLY A 1 68 ? 2.297 8.486 -4.274 1.00 39.34 68 GLY A C 1
ATOM 524 O O . GLY A 1 68 ? 2.392 9.561 -4.860 1.00 39.34 68 GLY A O 1
ATOM 525 N N . VAL A 1 69 ? 1.141 8.102 -3.720 1.00 42.53 69 VAL A N 1
ATOM 526 C CA . VAL A 1 69 ? 0.512 9.093 -2.843 1.00 42.53 69 VAL A CA 1
ATOM 527 C C . VAL A 1 69 ? 1.385 9.111 -1.602 1.00 42.53 69 VAL A 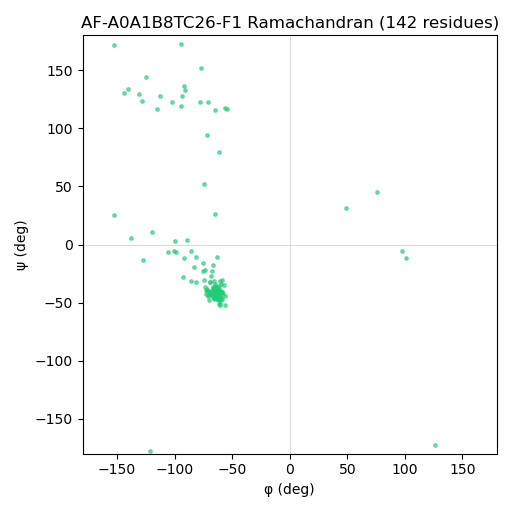C 1
ATOM 529 O O . VAL A 1 69 ? 1.236 8.296 -0.694 1.00 42.53 69 VAL A O 1
ATOM 532 N N . VAL A 1 70 ? 2.329 10.045 -1.586 1.00 47.62 70 VAL A N 1
ATOM 533 C CA . VAL A 1 70 ? 2.943 10.529 -0.359 1.00 47.62 70 VAL A CA 1
ATOM 534 C C . VAL A 1 70 ? 1.813 11.157 0.461 1.00 47.62 70 VAL A C 1
ATOM 536 O O . VAL A 1 70 ? 1.614 12.365 0.509 1.00 47.62 70 VAL A O 1
ATOM 539 N N . ALA A 1 71 ? 1.046 10.301 1.125 1.00 47.34 71 ALA A N 1
ATOM 540 C CA . ALA A 1 71 ? 0.422 10.589 2.393 1.00 47.34 71 ALA A CA 1
ATOM 541 C C . ALA A 1 71 ? 1.531 10.544 3.459 1.00 47.34 71 ALA A C 1
ATOM 543 O O . ALA A 1 71 ? 1.411 9.826 4.443 1.00 47.34 71 ALA A O 1
ATOM 544 N N . GLU A 1 72 ? 2.641 11.268 3.276 1.00 47.12 72 GLU A N 1
ATOM 545 C CA . GLU A 1 72 ? 3.553 11.523 4.399 1.00 47.12 72 GLU A CA 1
ATOM 546 C C . GLU A 1 72 ? 2.877 12.464 5.395 1.00 47.12 72 GLU A C 1
ATOM 548 O O . GLU A 1 72 ? 3.005 12.263 6.598 1.00 47.12 72 GLU A O 1
ATOM 553 N N . THR A 1 73 ? 2.023 13.384 4.929 1.00 48.62 73 THR A N 1
ATOM 554 C CA . THR A 1 73 ? 1.084 14.085 5.814 1.00 48.62 73 THR A CA 1
ATOM 555 C C . THR A 1 73 ? 0.059 13.124 6.399 1.00 48.62 73 THR A C 1
ATOM 557 O O . THR A 1 73 ? -0.120 13.105 7.607 1.00 48.62 73 THR A O 1
ATOM 560 N N . GLY A 1 74 ? -0.554 12.261 5.584 1.00 48.47 74 GLY A N 1
ATOM 561 C CA . GLY A 1 74 ? -1.594 11.349 6.061 1.00 48.47 74 GLY A CA 1
ATOM 562 C C . GLY A 1 74 ? -1.098 10.295 7.054 1.00 48.47 74 GLY A C 1
ATOM 563 O O . GLY A 1 74 ? -1.803 10.027 8.011 1.00 48.47 74 GLY A O 1
ATOM 564 N N . SER A 1 75 ? 0.100 9.725 6.889 1.00 56.28 75 SER A N 1
ATOM 565 C CA . SER A 1 75 ? 0.664 8.690 7.774 1.00 56.28 75 SER A CA 1
ATOM 566 C C . SER A 1 75 ? 1.095 9.259 9.122 1.00 56.28 75 SER A C 1
ATOM 568 O O . SER A 1 75 ? 0.796 8.673 10.165 1.00 56.28 75 SER A O 1
ATOM 570 N N . ASP A 1 76 ? 1.735 10.428 9.130 1.00 58.03 76 ASP A N 1
ATOM 571 C CA . ASP A 1 76 ? 2.098 11.095 10.376 1.00 58.03 76 ASP A CA 1
ATOM 572 C C . ASP A 1 76 ? 0.872 11.703 11.061 1.00 58.03 76 ASP A C 1
ATOM 574 O O . ASP A 1 76 ? 0.735 11.565 12.275 1.00 58.03 76 ASP A O 1
ATOM 578 N N . GLU A 1 77 ? -0.091 12.249 10.313 1.00 57.41 77 GLU A N 1
ATOM 579 C CA . GLU A 1 77 ? -1.392 12.651 10.855 1.00 57.41 77 GLU A CA 1
ATOM 580 C C . GLU A 1 77 ? -2.176 11.454 11.397 1.00 57.41 77 GLU A C 1
ATOM 582 O O . GLU A 1 77 ? -2.799 11.581 12.450 1.00 57.41 77 GLU A O 1
ATOM 587 N N . LEU A 1 78 ? -2.115 10.274 10.768 1.00 65.50 78 LEU A N 1
ATOM 588 C CA . LEU A 1 78 ? -2.763 9.062 11.279 1.00 65.50 78 LEU A CA 1
ATOM 589 C C . LEU A 1 78 ? -2.072 8.555 12.540 1.00 65.50 78 LEU A C 1
ATOM 591 O O . LEU A 1 78 ? -2.749 8.158 13.482 1.00 65.50 78 LEU A O 1
ATOM 595 N N . LYS A 1 79 ? -0.736 8.578 12.602 1.00 66.88 79 LYS A N 1
ATOM 596 C CA . LYS A 1 79 ? 0.025 8.219 13.811 1.00 66.88 79 LYS A CA 1
ATOM 597 C C . LYS A 1 79 ? -0.259 9.193 14.949 1.00 66.88 79 LYS A C 1
ATOM 599 O O . LYS A 1 79 ? -0.472 8.761 16.081 1.00 66.88 79 LYS A O 1
ATOM 604 N N . VAL A 1 80 ? -0.306 10.491 14.657 1.00 68.31 80 VAL A N 1
ATOM 605 C CA . VAL A 1 80 ? -0.670 11.540 15.616 1.00 68.31 80 VAL A CA 1
ATOM 606 C C . VAL A 1 80 ? -2.114 11.351 16.078 1.00 68.31 80 VAL A C 1
ATOM 608 O O . VAL A 1 80 ? -2.363 11.322 17.280 1.00 68.31 80 VAL A O 1
ATOM 611 N N . THR A 1 81 ? -3.052 11.125 15.159 1.00 69.38 81 THR A N 1
ATOM 612 C CA . THR A 1 81 ? -4.466 10.875 15.470 1.00 69.38 81 THR A CA 1
ATOM 613 C C . THR A 1 81 ? -4.635 9.603 16.295 1.00 69.38 81 THR A C 1
ATOM 615 O O . THR A 1 81 ? -5.330 9.625 17.304 1.00 69.38 81 THR A O 1
ATOM 618 N N . ASN A 1 82 ? -3.943 8.514 15.958 1.00 68.12 82 ASN A N 1
ATOM 619 C CA . ASN A 1 82 ? -3.964 7.269 16.730 1.00 68.12 82 ASN A CA 1
ATOM 620 C C . ASN A 1 82 ? -3.391 7.446 18.136 1.00 68.12 82 ASN A C 1
ATOM 622 O O . ASN A 1 82 ? -3.943 6.915 19.103 1.00 68.12 82 ASN A O 1
ATOM 626 N N . LYS A 1 83 ? -2.316 8.224 18.280 1.00 69.19 83 LYS A N 1
ATOM 627 C CA . LYS A 1 83 ? -1.760 8.564 19.590 1.00 69.19 83 LYS A CA 1
ATOM 628 C C . LYS A 1 83 ? -2.758 9.376 20.418 1.00 69.19 83 LYS A C 1
ATOM 630 O O . LYS A 1 83 ? -3.008 9.025 21.568 1.00 69.19 83 LYS A O 1
ATOM 635 N N . ILE A 1 84 ? -3.377 10.395 19.819 1.00 71.44 84 ILE A N 1
ATOM 636 C CA . ILE A 1 84 ? -4.408 11.222 20.462 1.00 71.44 84 ILE A CA 1
ATOM 637 C C . ILE A 1 84 ? -5.606 10.366 20.880 1.00 71.44 84 ILE A C 1
ATOM 639 O O . ILE A 1 84 ? -6.075 10.490 22.006 1.00 71.44 84 ILE A O 1
ATOM 643 N N . LEU A 1 85 ? -6.084 9.471 20.013 1.00 70.38 85 LEU A N 1
ATOM 644 C CA . LEU A 1 85 ? -7.194 8.569 20.323 1.00 70.38 85 LEU A CA 1
ATOM 645 C C . LEU A 1 85 ? -6.834 7.616 21.466 1.00 70.38 85 LEU A C 1
ATOM 647 O O . LEU A 1 85 ? -7.622 7.452 22.392 1.00 70.38 85 LEU A O 1
ATOM 651 N N . THR A 1 86 ? -5.630 7.043 21.457 1.00 67.31 86 THR A N 1
ATOM 652 C CA . THR A 1 86 ? -5.155 6.168 22.539 1.00 67.31 86 THR A CA 1
ATOM 653 C C . THR A 1 86 ? -5.104 6.914 23.873 1.00 67.31 86 THR A C 1
ATOM 655 O O . THR A 1 86 ? -5.600 6.413 24.881 1.00 67.31 86 THR A O 1
ATOM 658 N N . GLU A 1 87 ? -4.567 8.135 23.888 1.00 67.06 87 GLU A N 1
ATOM 659 C CA . GLU A 1 87 ? -4.531 8.989 25.080 1.00 67.06 87 GLU A CA 1
ATOM 660 C C . GLU A 1 87 ? -5.943 9.401 25.535 1.00 67.06 87 GLU A C 1
ATOM 662 O O . GLU A 1 87 ? -6.234 9.377 26.732 1.00 67.06 87 GLU A O 1
ATOM 667 N N . ALA A 1 88 ? -6.852 9.695 24.600 1.00 65.75 88 ALA A N 1
ATOM 668 C CA . ALA A 1 88 ? -8.249 10.027 24.879 1.00 65.75 88 ALA A CA 1
ATOM 669 C C . ALA A 1 88 ? -9.055 8.843 25.441 1.00 65.75 88 ALA A C 1
ATOM 671 O O . ALA A 1 88 ? -10.057 9.055 26.125 1.00 65.75 88 ALA A O 1
ATOM 672 N N . LEU A 1 89 ? -8.615 7.605 25.200 1.00 69.19 89 LEU A N 1
ATOM 673 C CA . LEU A 1 89 ? -9.223 6.396 25.756 1.00 69.19 89 LEU A CA 1
ATOM 674 C C . LEU A 1 89 ? -8.736 6.071 27.181 1.00 69.19 89 LEU A C 1
ATOM 676 O O . LEU A 1 89 ? -9.435 5.373 27.919 1.00 69.19 89 LEU A O 1
ATOM 680 N N . VAL A 1 90 ? -7.595 6.614 27.625 1.00 69.31 90 VAL A N 1
ATOM 681 C CA . VAL A 1 90 ? -7.053 6.385 28.983 1.00 69.31 90 VAL A CA 1
ATOM 682 C C . VAL A 1 90 ? -8.049 6.756 30.096 1.00 69.31 90 VAL A C 1
ATOM 684 O O . VAL A 1 90 ? -8.198 5.972 31.039 1.00 69.31 90 VAL A O 1
ATOM 687 N N . PRO A 1 91 ? -8.768 7.894 30.037 1.00 61.06 91 PRO A N 1
ATOM 688 C CA . PRO A 1 91 ? -9.806 8.218 31.010 1.00 61.06 91 PRO A CA 1
ATOM 689 C C . PRO A 1 91 ? -10.941 7.193 31.066 1.00 61.06 91 PRO A C 1
ATOM 691 O O . PRO A 1 91 ? -11.442 6.946 32.156 1.00 61.06 91 PRO A O 1
ATOM 694 N N . PHE A 1 92 ? -11.316 6.561 29.947 1.00 62.94 92 PHE A N 1
ATOM 695 C CA . PHE A 1 92 ? -12.348 5.518 29.928 1.00 62.94 92 PHE A CA 1
ATOM 696 C C . PHE A 1 92 ? -11.856 4.238 30.597 1.00 62.94 92 PHE A C 1
ATOM 698 O O . PHE A 1 92 ? -12.553 3.696 31.448 1.00 62.94 92 PHE A O 1
ATOM 705 N N . ALA A 1 93 ? -10.625 3.810 30.310 1.00 60.81 93 ALA A N 1
ATOM 706 C CA . ALA A 1 93 ? -10.014 2.670 30.994 1.00 60.81 93 ALA A CA 1
ATOM 707 C C . ALA A 1 93 ? -9.909 2.901 32.515 1.00 60.81 93 ALA A C 1
ATOM 709 O O . ALA A 1 93 ? -10.204 2.012 33.313 1.00 60.81 93 ALA A O 1
ATOM 710 N 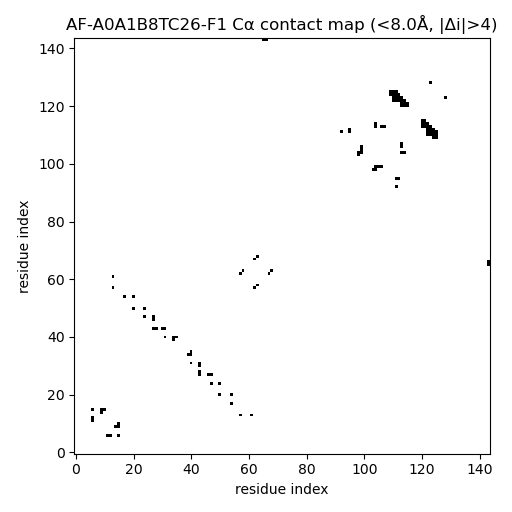N . ARG A 1 94 ? -9.547 4.122 32.933 1.00 61.00 94 ARG A N 1
ATOM 711 C CA . ARG A 1 94 ? -9.490 4.517 34.352 1.00 61.00 94 ARG A CA 1
ATOM 712 C C . ARG A 1 94 ? -10.873 4.638 34.989 1.00 61.00 94 ARG A C 1
ATOM 714 O O . ARG A 1 94 ? -11.047 4.234 36.136 1.00 61.00 94 ARG A O 1
ATOM 721 N N . TYR A 1 95 ? -11.847 5.182 34.264 1.00 60.50 95 TYR A N 1
ATOM 722 C CA . TYR A 1 95 ? -13.238 5.264 34.702 1.00 60.50 95 TYR A CA 1
ATOM 723 C C . TYR A 1 95 ? -13.821 3.868 34.906 1.00 60.50 95 TYR A C 1
ATOM 725 O O . TYR A 1 95 ? -14.443 3.620 35.931 1.00 60.50 95 TYR A O 1
ATOM 733 N N . GLU A 1 96 ? -13.555 2.937 33.993 1.00 58.47 96 GLU A N 1
ATOM 734 C CA . GLU A 1 96 ? -13.950 1.537 34.124 1.00 58.47 96 GLU A CA 1
ATOM 735 C C . GLU A 1 96 ? -13.266 0.861 35.312 1.00 58.47 96 GLU A C 1
ATOM 737 O O . GLU A 1 96 ? -13.931 0.211 36.115 1.00 58.47 96 GLU A O 1
ATOM 742 N N . GLN A 1 97 ? -11.965 1.087 35.515 1.00 58.22 97 GLN A N 1
ATOM 743 C CA . GLN A 1 97 ? -11.255 0.598 36.698 1.00 58.22 97 GLN A CA 1
ATOM 744 C C . GLN A 1 97 ? -11.886 1.111 38.006 1.00 58.22 97 GLN A C 1
ATOM 746 O O . GLN A 1 97 ? -12.067 0.341 38.949 1.00 58.22 97 GLN A O 1
ATOM 751 N N . ALA A 1 98 ? -12.266 2.390 38.057 1.00 58.09 98 ALA A N 1
ATOM 752 C CA . ALA A 1 98 ? -12.952 2.979 39.204 1.00 58.09 98 ALA A CA 1
ATOM 753 C C . ALA A 1 98 ? -14.387 2.446 39.361 1.00 58.09 98 ALA A C 1
ATOM 755 O O . ALA A 1 98 ? -14.805 2.116 40.469 1.00 58.09 98 ALA A O 1
ATOM 756 N N . ARG A 1 99 ? -15.133 2.303 38.259 1.00 52.78 99 ARG A N 1
ATOM 757 C CA . ARG A 1 99 ? -16.497 1.755 38.221 1.00 52.78 99 ARG A CA 1
ATOM 758 C C . ARG A 1 99 ? -16.540 0.311 38.710 1.00 52.78 99 ARG A C 1
ATOM 760 O O . ARG A 1 99 ? -17.414 -0.035 39.500 1.00 52.78 99 ARG A O 1
ATOM 767 N N . ASN A 1 100 ? -15.564 -0.497 38.311 1.00 53.81 100 ASN A N 1
ATOM 768 C CA . ASN A 1 100 ? -15.376 -1.867 38.782 1.00 53.81 100 ASN A CA 1
ATOM 769 C C . ASN A 1 100 ? -15.151 -1.934 40.302 1.00 53.81 100 ASN A C 1
ATOM 771 O O . ASN A 1 100 ? -15.585 -2.886 40.945 1.00 53.81 100 ASN A O 1
ATOM 775 N N . GLY A 1 101 ? -14.539 -0.905 40.896 1.00 56.97 101 GLY A N 1
ATOM 776 C CA . GLY A 1 101 ? -14.413 -0.768 42.349 1.00 56.97 101 GLY A CA 1
ATOM 777 C C . GLY A 1 101 ? -15.702 -0.348 43.071 1.00 56.97 101 GLY A C 1
ATOM 778 O O . GLY A 1 101 ? -15.786 -0.507 44.285 1.00 56.97 101 GLY A O 1
ATOM 779 N N . MET A 1 102 ? -16.709 0.168 42.352 1.00 52.56 102 MET A N 1
ATOM 780 C CA . MET A 1 102 ? -17.950 0.727 42.918 1.00 52.56 102 MET A CA 1
ATOM 781 C C . MET A 1 102 ? -19.160 -0.228 42.876 1.00 52.56 102 MET A C 1
ATOM 783 O O . MET A 1 102 ? -20.241 0.150 43.320 1.00 52.56 102 MET A O 1
ATOM 787 N N . GLY A 1 103 ? -18.993 -1.471 42.403 1.00 53.59 103 GLY A N 1
ATOM 788 C CA . GLY A 1 103 ? -19.965 -2.551 42.636 1.00 53.59 103 GLY A CA 1
ATOM 789 C C . GLY A 1 103 ? -21.253 -2.499 41.804 1.00 53.59 103 GLY A C 1
ATOM 790 O O . GLY A 1 103 ? -22.335 -2.708 42.345 1.00 53.59 103 GLY A O 1
ATOM 791 N N . GLY A 1 104 ? -21.149 -2.246 40.494 1.00 54.91 104 GLY A N 1
ATOM 792 C CA . GLY A 1 104 ? -22.303 -2.242 39.573 1.00 54.91 104 GLY A CA 1
ATOM 793 C C . GLY A 1 104 ? -22.169 -3.118 38.323 1.00 54.91 104 GLY A C 1
ATOM 794 O O . GLY A 1 104 ? -23.166 -3.381 37.668 1.00 54.91 104 GLY A O 1
ATOM 795 N N . ASN A 1 105 ? -20.966 -3.593 38.014 1.00 56.72 105 ASN A N 1
ATOM 796 C CA . ASN A 1 105 ? -20.675 -4.596 36.995 1.00 56.72 105 ASN A CA 1
ATOM 797 C C . ASN A 1 105 ? -19.525 -5.428 37.553 1.00 56.72 105 ASN A C 1
ATOM 799 O O . ASN A 1 105 ? -18.554 -4.855 38.047 1.00 56.72 105 ASN A O 1
ATOM 803 N N . SER A 1 106 ? -19.641 -6.753 37.539 1.00 56.75 106 SER A N 1
ATOM 804 C CA . SER A 1 106 ? -18.556 -7.612 38.007 1.00 56.75 106 SER A CA 1
ATOM 805 C C . SER A 1 106 ? -17.360 -7.427 37.06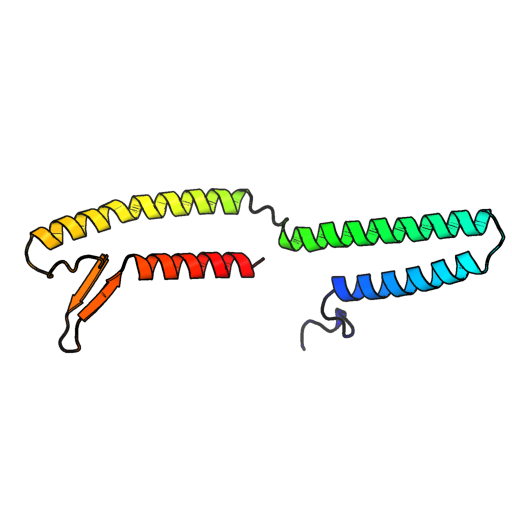9 1.00 56.75 106 SER A C 1
ATOM 807 O O . SER A 1 106 ? -17.496 -7.761 35.889 1.00 56.75 106 SER A O 1
ATOM 809 N N . PRO A 1 107 ? -16.210 -6.898 37.531 1.00 55.47 107 PRO A N 1
ATOM 810 C CA . PRO A 1 107 ? -15.014 -6.862 36.707 1.00 55.47 107 PRO A CA 1
ATOM 811 C C . PRO A 1 107 ? -14.687 -8.283 36.268 1.00 55.47 107 PRO A C 1
ATOM 813 O O . PRO A 1 107 ? -14.405 -9.149 37.098 1.00 55.47 107 PRO A O 1
ATOM 816 N N . LYS A 1 108 ? -14.725 -8.522 34.962 1.00 60.50 108 LYS A N 1
ATOM 817 C CA . LYS A 1 108 ? -14.173 -9.737 34.378 1.00 60.50 108 LYS A CA 1
ATOM 818 C C . LYS A 1 108 ? -12.758 -9.432 33.928 1.00 60.50 108 LYS A C 1
ATOM 820 O O . LYS A 1 108 ? -12.528 -8.527 33.129 1.00 60.50 108 LYS A O 1
ATOM 825 N N . THR A 1 109 ? -11.801 -10.154 34.499 1.00 62.72 109 THR A N 1
ATOM 826 C CA . THR A 1 109 ? -10.386 -10.041 34.143 1.00 62.72 109 THR A CA 1
ATOM 827 C C . THR A 1 109 ? -10.229 -10.244 32.636 1.00 62.72 109 THR A C 1
ATOM 829 O O . THR A 1 109 ? -10.549 -11.315 32.135 1.00 62.72 109 THR A O 1
ATOM 832 N N . GLY A 1 110 ? -9.755 -9.215 31.927 1.00 63.72 110 GLY A N 1
ATOM 833 C CA . GLY A 1 110 ? -9.577 -9.232 30.467 1.00 63.72 110 GLY A CA 1
ATOM 834 C C . GLY A 1 110 ? -10.669 -8.516 29.658 1.00 63.72 110 GLY A C 1
ATOM 835 O O . GLY A 1 110 ? -10.447 -8.237 28.482 1.00 63.72 110 GLY A O 1
ATOM 836 N N . ALA A 1 111 ? -11.800 -8.139 30.267 1.00 65.06 111 ALA A N 1
ATOM 837 C CA . ALA A 1 111 ? -12.866 -7.389 29.600 1.00 65.06 111 ALA A CA 1
ATOM 838 C C . ALA A 1 111 ? -12.715 -5.870 29.812 1.00 65.06 111 ALA A C 1
ATOM 840 O O . ALA A 1 111 ? -12.610 -5.387 30.940 1.00 65.06 111 ALA A O 1
ATOM 841 N N . LEU A 1 112 ? -12.737 -5.111 28.716 1.00 66.69 112 LEU A N 1
ATOM 842 C CA . LEU A 1 112 ? -12.781 -3.644 28.696 1.00 66.69 112 LEU A CA 1
ATOM 843 C C . LEU A 1 112 ? -14.201 -3.116 28.895 1.00 66.69 112 LEU A C 1
ATOM 845 O O . LEU A 1 112 ? -14.405 -2.056 29.481 1.00 66.69 112 LEU A O 1
ATOM 849 N N . TRP A 1 113 ? -15.187 -3.870 28.418 1.00 67.56 113 TRP A N 1
ATOM 850 C CA . TRP A 1 113 ? -16.596 -3.611 28.654 1.00 67.56 113 TRP A CA 1
ATOM 851 C C . TRP A 1 113 ? -17.301 -4.939 28.875 1.00 67.56 113 TRP A C 1
ATOM 853 O O . TRP A 1 113 ? -17.084 -5.883 28.124 1.00 67.56 113 TRP A O 1
ATOM 863 N N . CYS A 1 114 ? -18.141 -5.009 29.899 1.00 65.00 114 CYS A N 1
ATOM 864 C CA . CYS A 1 114 ? -19.011 -6.146 30.150 1.00 65.00 114 CYS A CA 1
ATOM 865 C C . CYS A 1 114 ? -20.418 -5.609 30.402 1.00 65.00 114 CYS A C 1
ATOM 867 O O . CYS A 1 114 ? -20.605 -4.704 31.220 1.00 65.00 114 CYS A O 1
ATOM 869 N N . CYS A 1 115 ? -21.400 -6.158 29.698 1.00 62.75 115 CYS A N 1
ATOM 870 C CA . CYS A 1 115 ? -22.812 -5.912 29.929 1.00 62.75 115 CYS A CA 1
ATOM 871 C C . CYS A 1 115 ? -23.525 -7.250 30.048 1.00 62.75 115 CYS A C 1
ATOM 873 O O . CYS A 1 115 ? -23.455 -8.081 29.147 1.00 62.75 115 CYS A O 1
ATOM 875 N N . SER A 1 116 ? -24.209 -7.435 31.167 1.00 63.00 116 SER A N 1
ATOM 876 C CA . SER A 1 116 ? -25.034 -8.606 31.425 1.00 63.00 116 SER A CA 1
ATOM 877 C C . SER A 1 116 ? -26.497 -8.232 31.216 1.00 63.00 116 SER A C 1
ATOM 879 O O . SER A 1 116 ? -26.998 -7.311 31.865 1.00 63.00 116 SER A O 1
ATOM 881 N N . ASP A 1 117 ? -27.191 -8.934 30.324 1.00 67.88 117 ASP A N 1
ATOM 882 C CA . ASP A 1 117 ? -28.644 -8.841 30.170 1.00 67.88 117 ASP A CA 1
ATOM 883 C C . ASP A 1 117 ? -29.311 -10.214 30.386 1.00 67.88 117 ASP A C 1
ATOM 885 O O . ASP A 1 117 ? -28.661 -11.208 30.712 1.00 67.88 117 ASP A O 1
ATOM 889 N N . ARG A 1 118 ? -30.642 -10.296 30.237 1.00 69.38 118 ARG A N 1
ATOM 890 C CA . ARG A 1 118 ? -31.388 -11.566 30.398 1.00 69.38 118 ARG A CA 1
ATOM 891 C C . ARG A 1 118 ? -31.011 -12.640 29.366 1.00 69.38 118 ARG A C 1
ATOM 893 O O . ARG A 1 118 ? -31.439 -13.782 29.504 1.00 69.38 118 ARG A O 1
ATOM 900 N N . SER A 1 119 ? -30.264 -12.262 28.339 1.00 67.69 119 SER A N 1
ATOM 901 C CA . SER A 1 119 ? -29.817 -13.092 27.224 1.00 67.69 119 SER A CA 1
ATOM 902 C C . SER A 1 119 ? -28.369 -13.561 27.399 1.00 67.69 119 SER A C 1
ATOM 904 O O . SER A 1 119 ? -27.904 -14.365 26.593 1.00 67.69 119 SER A O 1
ATOM 906 N N . GLY A 1 120 ? -27.667 -13.089 28.433 1.00 67.88 120 GLY A N 1
ATOM 907 C CA . GLY A 1 120 ? -26.304 -13.482 28.767 1.00 67.88 120 GLY A CA 1
ATOM 908 C C . GLY A 1 120 ? -25.352 -12.298 28.898 1.00 67.88 120 GLY A C 1
ATOM 909 O O . GLY A 1 120 ? -25.745 -11.131 28.863 1.00 67.88 120 GLY A O 1
ATOM 910 N N . ASP A 1 121 ? -24.075 -12.626 29.052 1.00 68.25 121 ASP A N 1
ATOM 911 C CA . ASP A 1 121 ? -23.006 -11.644 29.178 1.00 68.25 121 ASP A CA 1
ATOM 912 C C . ASP A 1 121 ? -22.437 -11.309 27.797 1.00 68.25 121 ASP A C 1
ATOM 914 O O . ASP A 1 121 ? -22.138 -12.196 26.995 1.00 68.25 121 ASP A O 1
ATOM 918 N N . ARG A 1 122 ? -22.280 -10.016 27.518 1.00 64.06 122 ARG A N 1
ATOM 919 C CA . ARG A 1 122 ? -21.551 -9.499 26.362 1.00 64.06 122 ARG A CA 1
ATOM 920 C C . ARG A 1 122 ? -20.311 -8.790 26.845 1.00 64.06 122 ARG A C 1
ATOM 922 O O . ARG A 1 122 ? -20.392 -7.897 27.687 1.00 64.06 122 ARG A O 1
ATOM 929 N N . GLU A 1 123 ? -19.185 -9.175 26.277 1.00 74.06 123 GLU A N 1
ATOM 930 C CA . GLU A 1 123 ? -17.881 -8.659 26.649 1.00 74.06 123 GLU A CA 1
ATOM 931 C C . GLU A 1 123 ? -17.193 -8.095 25.410 1.00 74.06 123 GLU A C 1
ATOM 933 O O . GLU A 1 123 ? -17.368 -8.607 24.307 1.00 74.06 123 GLU A O 1
ATOM 938 N N . ILE A 1 124 ? -16.447 -7.013 25.601 1.00 73.56 124 ILE A N 1
ATOM 939 C CA . ILE A 1 124 ? -15.444 -6.536 24.653 1.00 73.56 124 ILE A CA 1
ATOM 940 C C . ILE A 1 124 ? -14.116 -6.677 25.373 1.00 73.56 124 ILE A C 1
ATOM 942 O O . ILE A 1 124 ? -13.911 -6.025 26.403 1.00 73.56 124 ILE A O 1
ATOM 946 N N . THR A 1 125 ? -13.230 -7.524 24.864 1.00 77.81 125 THR A N 1
ATOM 947 C CA . THR A 1 125 ? -11.903 -7.730 25.447 1.00 77.81 125 THR A CA 1
ATOM 948 C C . THR A 1 125 ? -10.846 -6.847 24.789 1.00 77.81 125 THR A C 1
ATOM 950 O O . THR A 1 125 ? -11.085 -6.154 23.794 1.00 77.81 125 THR A O 1
ATOM 953 N N . VAL A 1 126 ? -9.639 -6.863 25.359 1.00 71.44 126 VAL A N 1
ATOM 954 C CA . VAL A 1 126 ? -8.465 -6.251 24.724 1.00 71.44 126 VAL A CA 1
ATOM 955 C C . VAL A 1 126 ? -8.153 -6.941 23.392 1.00 71.44 126 VAL A C 1
ATOM 957 O O . VAL A 1 126 ? -7.811 -6.261 22.426 1.00 71.44 126 VAL A O 1
ATOM 960 N N . GLU A 1 127 ? -8.318 -8.264 23.300 1.00 72.81 127 GLU A N 1
ATOM 961 C CA . GLU A 1 127 ? -8.119 -9.009 22.054 1.00 72.81 127 GLU A CA 1
ATOM 962 C C . GLU A 1 127 ? -9.130 -8.611 20.975 1.00 72.81 127 GLU A C 1
ATOM 964 O O . GLU A 1 127 ? -8.747 -8.510 19.810 1.00 72.81 127 GLU A O 1
ATOM 969 N N . ASP A 1 128 ? -10.386 -8.331 21.339 1.00 73.31 128 ASP A N 1
ATOM 970 C CA . ASP A 1 128 ? -11.396 -7.837 20.395 1.00 73.31 128 ASP A CA 1
ATOM 971 C C . ASP A 1 128 ? -11.000 -6.475 19.817 1.00 73.31 128 ASP A C 1
ATOM 973 O O . ASP A 1 128 ? -11.097 -6.259 18.607 1.00 73.31 128 ASP A O 1
ATOM 977 N N . MET A 1 129 ? -10.470 -5.577 20.655 1.00 73.38 129 MET A N 1
ATOM 978 C CA . MET A 1 129 ? -9.929 -4.297 20.193 1.00 73.38 129 MET A CA 1
ATOM 979 C C . MET A 1 129 ? -8.681 -4.470 19.330 1.00 73.38 129 MET A C 1
ATOM 981 O O . MET A 1 129 ? -8.573 -3.833 18.288 1.00 73.38 129 MET A O 1
ATOM 985 N N . GLN A 1 130 ? -7.753 -5.350 19.706 1.00 74.75 130 GLN A N 1
ATOM 986 C CA . GLN A 1 130 ? -6.561 -5.641 18.903 1.00 74.75 130 GLN A CA 1
ATOM 987 C C . GLN A 1 130 ? -6.907 -6.321 17.577 1.00 74.75 130 GLN A C 1
ATOM 989 O O . GLN A 1 130 ? -6.199 -6.159 16.586 1.00 74.75 130 GLN A O 1
ATOM 994 N N . LYS A 1 131 ? -7.980 -7.110 17.535 1.00 71.81 131 LYS A N 1
ATOM 995 C CA . LYS A 1 131 ? -8.500 -7.705 16.306 1.00 71.81 131 LYS A CA 1
ATOM 996 C C . LYS A 1 131 ? -9.148 -6.645 15.424 1.00 71.81 131 LYS A C 1
ATOM 998 O O . LYS A 1 131 ? -8.881 -6.632 14.231 1.00 71.81 131 LYS A O 1
ATOM 1003 N N . ALA A 1 132 ? -9.944 -5.744 15.995 1.00 68.75 132 ALA A N 1
ATOM 1004 C CA . ALA A 1 132 ? -10.492 -4.607 15.263 1.00 68.75 132 ALA A CA 1
ATOM 1005 C C . ALA A 1 132 ? -9.375 -3.705 14.714 1.00 68.75 132 ALA A C 1
ATOM 1007 O O . ALA A 1 132 ? -9.427 -3.320 13.551 1.00 68.75 132 ALA A O 1
ATOM 1008 N N . LEU A 1 133 ? -8.337 -3.444 15.514 1.00 70.25 133 LEU A N 1
ATOM 1009 C CA . LEU A 1 133 ? -7.160 -2.685 15.102 1.00 70.25 133 LEU A CA 1
ATOM 1010 C C . LEU A 1 133 ? -6.438 -3.368 13.938 1.00 70.25 133 LEU A C 1
ATOM 1012 O O . LEU A 1 133 ? -6.229 -2.733 12.912 1.00 70.25 133 LEU A O 1
ATOM 1016 N N . ARG A 1 134 ? -6.160 -4.672 14.045 1.00 72.88 134 ARG A N 1
ATOM 1017 C CA . ARG A 1 134 ? -5.562 -5.445 12.948 1.00 72.88 134 ARG A CA 1
ATOM 1018 C C . ARG A 1 134 ? -6.410 -5.421 11.686 1.00 72.88 134 ARG A C 1
ATOM 1020 O O . ARG A 1 134 ? -5.865 -5.253 10.613 1.00 72.88 134 ARG A O 1
ATOM 1027 N N . LEU A 1 135 ? -7.733 -5.525 11.796 1.00 68.12 135 LEU A N 1
ATOM 1028 C CA . LEU A 1 135 ? -8.621 -5.443 10.632 1.00 68.12 135 LEU A CA 1
ATOM 1029 C C . LEU A 1 135 ? -8.571 -4.068 9.956 1.00 68.12 135 LEU A C 1
ATOM 1031 O O . LEU A 1 135 ? -8.654 -3.995 8.731 1.00 68.12 135 LEU A O 1
ATOM 1035 N N . VAL A 1 136 ? -8.438 -2.993 10.739 1.00 66.56 136 VAL A N 1
ATOM 1036 C CA . VAL A 1 136 ? -8.249 -1.630 10.223 1.00 66.56 136 VAL A CA 1
ATOM 1037 C C . VAL A 1 136 ? -6.880 -1.490 9.561 1.00 66.56 136 VAL A C 1
ATOM 1039 O O . VAL A 1 136 ? -6.798 -0.937 8.470 1.00 66.56 136 VAL A O 1
ATOM 1042 N N . GLU A 1 137 ? -5.823 -2.022 10.173 1.00 70.12 137 GLU A N 1
ATOM 1043 C CA . GLU A 1 137 ? -4.468 -2.041 9.609 1.00 70.12 137 GLU A CA 1
ATOM 1044 C C . GLU A 1 137 ? -4.396 -2.876 8.320 1.00 70.12 137 GLU A C 1
ATOM 1046 O O . GLU A 1 137 ? -3.809 -2.439 7.336 1.00 70.12 137 GLU A O 1
ATOM 1051 N N . GLU A 1 138 ? -5.047 -4.039 8.283 1.00 67.19 138 GLU A N 1
ATOM 1052 C CA . GLU A 1 138 ? -5.138 -4.926 7.118 1.00 67.19 138 GLU A CA 1
ATOM 1053 C C . GLU A 1 138 ? -5.942 -4.282 5.983 1.00 67.19 138 GLU A C 1
ATOM 1055 O O . GLU A 1 138 ? -5.521 -4.354 4.829 1.00 67.19 138 GLU A O 1
ATOM 1060 N N . HIS A 1 139 ? -7.056 -3.603 6.290 1.00 55.66 139 HIS A N 1
ATOM 1061 C CA . HIS A 1 139 ? -7.814 -2.824 5.300 1.00 55.66 139 HIS A CA 1
ATOM 1062 C C . HIS A 1 139 ? -7.031 -1.611 4.799 1.00 55.66 139 HIS A C 1
ATOM 1064 O O . HIS A 1 139 ? -7.092 -1.297 3.615 1.00 55.66 139 HIS A O 1
ATOM 1070 N N . ALA A 1 140 ? -6.273 -0.944 5.669 1.00 54.12 140 ALA A N 1
ATOM 1071 C CA . ALA A 1 140 ? -5.374 0.128 5.260 1.00 54.12 140 ALA A CA 1
ATOM 1072 C C . ALA A 1 140 ? -4.243 -0.401 4.360 1.00 54.12 140 ALA A C 1
ATOM 1074 O O . ALA A 1 140 ? -3.849 0.281 3.420 1.00 54.12 140 ALA A O 1
ATOM 1075 N N . ALA A 1 141 ? -3.773 -1.629 4.595 1.00 53.34 141 ALA A N 1
ATOM 1076 C CA . ALA A 1 141 ? -2.756 -2.288 3.777 1.00 53.34 141 ALA A CA 1
ATOM 1077 C C . ALA A 1 141 ? -3.281 -2.811 2.425 1.00 53.34 141 ALA A C 1
ATOM 1079 O O . ALA A 1 141 ? -2.485 -2.995 1.513 1.00 53.34 141 ALA A O 1
ATOM 1080 N N . THR A 1 142 ? -4.591 -3.052 2.283 1.00 48.19 142 THR A N 1
ATOM 1081 C CA . THR A 1 142 ? -5.239 -3.495 1.023 1.00 48.19 142 THR A CA 1
ATOM 1082 C C . THR A 1 142 ? -5.901 -2.366 0.231 1.00 48.19 142 THR A C 1
ATOM 1084 O O . THR A 1 142 ? -6.385 -2.601 -0.874 1.00 48.19 142 THR A O 1
ATOM 1087 N N . ALA A 1 143 ? -5.951 -1.154 0.787 1.00 45.50 143 ALA A N 1
ATOM 1088 C CA . ALA A 1 143 ? -6.402 0.056 0.101 1.00 45.50 143 ALA A CA 1
ATOM 1089 C C . ALA A 1 143 ? -5.263 0.803 -0.633 1.00 45.50 143 ALA A C 1
ATOM 1091 O O . ALA A 1 143 ? -5.512 1.876 -1.188 1.00 45.50 143 ALA A O 1
ATOM 1092 N N . LEU A 1 144 ? -4.051 0.234 -0.619 1.00 40.59 144 LEU A N 1
ATOM 1093 C CA . LEU A 1 144 ? -2.906 0.554 -1.483 1.00 40.59 144 LEU A CA 1
ATOM 1094 C C . LEU A 1 144 ? -2.888 -0.400 -2.686 1.00 40.59 144 LEU A C 1
ATOM 1096 O O . LEU A 1 144 ? -2.448 0.043 -3.767 1.00 40.59 144 LEU A O 1
#

Secondary structure (DSSP, 8-state):
--TTGGGTT-SSHHHHHHHHHHHHHHHHHHHHHH---HHHHHHHHHHHHHHHHHHHHHHHHHHTTTT-S-THHHHHHHHHHHHHHHHHHHHHHHHHHHHHHTTSS-PPTTEEEEEEETTEEEEEEHHHHHHHHHHHHHHHHH--

Solvent-accessible surface area (backbone atoms only — not comparable to full-atom values): 8346 Å² total; per-residue (Å²): 135,74,98,54,71,91,40,78,86,40,92,39,71,66,54,45,52,53,55,53,49,53,56,49,49,50,56,45,51,56,47,53,76,72,55,84,53,67,68,62,43,54,50,45,53,50,52,51,50,51,50,51,53,48,51,52,49,47,50,48,56,55,48,25,63,51,66,53,69,73,43,62,64,54,53,53,49,47,52,51,48,51,50,51,50,54,60,66,43,47,61,53,59,51,48,48,56,52,46,42,74,68,74,81,50,85,74,51,93,68,48,75,42,75,49,76,54,101,89,45,77,48,71,40,35,59,66,55,52,52,48,51,48,48,52,52,52,52,50,59,65,69,74,84